Protein AF-A0A6G7SQ62-F1 (afdb_monomer)

Nearest PDB structures (foldseek):
  1rtw-assembly1_D  TM=4.855E-01  e=6.892E+00  Pyrococcus furiosus DSM 3638
  4v6b-assembly3_BC  TM=4.578E-01  e=7.269E+00  Homo sapiens

Structure (mmCIF, N/CA/C/O backbone):
data_AF-A0A6G7SQ62-F1
#
_entry.id   AF-A0A6G7SQ62-F1
#
loop_
_atom_site.group_PDB
_atom_site.id
_atom_site.type_symbol
_atom_site.label_atom_id
_atom_site.label_alt_id
_atom_site.label_comp_id
_atom_site.label_asym_id
_atom_site.label_entity_id
_atom_site.label_seq_id
_atom_site.pdbx_PDB_ins_code
_atom_site.Cartn_x
_atom_site.Cartn_y
_atom_site.Cartn_z
_atom_site.occupancy
_atom_site.B_iso_or_equiv
_atom_site.auth_seq_id
_atom_site.auth_comp_id
_atom_site.auth_asym_id
_atom_site.auth_atom_id
_atom_site.pdbx_PDB_model_num
ATOM 1 N N . MET A 1 1 ? -15.895 -22.265 -19.798 1.00 71.38 1 MET A N 1
ATOM 2 C CA . MET A 1 1 ? -16.357 -22.333 -18.396 1.00 71.38 1 MET A CA 1
ATOM 3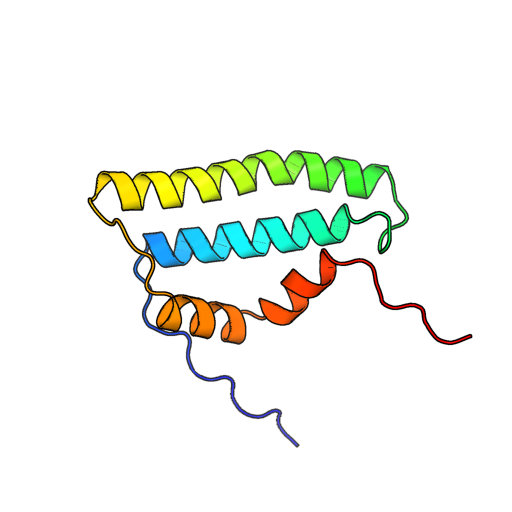 C C . MET A 1 1 ? -16.176 -20.959 -17.783 1.00 71.38 1 MET A C 1
ATOM 5 O O . MET A 1 1 ? -15.157 -20.341 -18.067 1.00 71.38 1 MET A O 1
ATOM 9 N N . LEU A 1 2 ? -17.159 -20.463 -17.030 1.00 62.72 2 LEU A N 1
ATOM 10 C CA . LEU A 1 2 ? -16.996 -19.231 -16.256 1.00 62.72 2 LEU A CA 1
ATOM 11 C C . LEU A 1 2 ? -15.936 -19.507 -15.170 1.00 62.72 2 LEU A C 1
ATOM 13 O O . LEU A 1 2 ? -15.996 -20.591 -14.580 1.00 62.72 2 LEU A O 1
ATOM 17 N N . PRO A 1 3 ? -14.951 -18.622 -14.936 1.00 65.31 3 PRO A N 1
ATOM 18 C CA . PRO A 1 3 ? -14.045 -18.794 -13.808 1.00 65.31 3 PRO A CA 1
ATOM 19 C C . PRO A 1 3 ? -14.862 -18.903 -12.509 1.00 65.31 3 PRO A C 1
ATOM 21 O O . PRO A 1 3 ? -15.922 -18.278 -12.415 1.00 65.31 3 PRO A O 1
ATOM 24 N N . PRO A 1 4 ? -14.419 -19.721 -11.538 1.00 72.38 4 PRO A N 1
ATOM 25 C CA . PRO A 1 4 ? -15.103 -19.832 -10.255 1.00 72.38 4 PRO A CA 1
ATOM 26 C C . PRO A 1 4 ? -15.257 -18.442 -9.628 1.00 72.38 4 PRO A C 1
ATOM 28 O O . PRO A 1 4 ? -14.327 -17.634 -9.690 1.00 72.38 4 PRO A O 1
ATOM 31 N N . GLU A 1 5 ? -16.431 -18.157 -9.057 1.00 71.69 5 GLU A N 1
ATOM 32 C CA . GLU A 1 5 ? -16.663 -16.895 -8.351 1.00 71.69 5 GLU A CA 1
ATOM 33 C C . GLU A 1 5 ? -15.611 -16.725 -7.253 1.00 71.69 5 GLU A C 1
ATOM 35 O O . GLU A 1 5 ? -15.380 -17.625 -6.439 1.00 71.69 5 GLU A O 1
ATOM 40 N N . LEU A 1 6 ? -14.953 -15.564 -7.249 1.00 71.44 6 LEU A N 1
ATOM 41 C CA . LEU A 1 6 ? -14.054 -15.203 -6.164 1.00 71.44 6 LEU A CA 1
ATOM 42 C C . LEU A 1 6 ? -14.872 -15.112 -4.869 1.00 71.44 6 LEU A C 1
ATOM 44 O O . LEU A 1 6 ? -15.983 -14.573 -4.889 1.00 71.44 6 LEU A O 1
ATOM 48 N N . PRO A 1 7 ? -14.342 -15.606 -3.736 1.00 79.31 7 PRO A N 1
ATOM 49 C CA . PRO A 1 7 ? -15.011 -15.413 -2.461 1.00 79.31 7 PRO A CA 1
ATOM 50 C C . PRO A 1 7 ? -15.202 -13.909 -2.209 1.00 79.31 7 PRO A C 1
ATOM 52 O O . PRO A 1 7 ? -14.355 -13.108 -2.620 1.00 79.31 7 PRO A O 1
ATOM 55 N N . PRO A 1 8 ? -16.295 -13.499 -1.543 1.00 87.81 8 PRO A N 1
ATOM 56 C CA . PRO A 1 8 ? -16.546 -12.089 -1.293 1.00 87.81 8 PRO A CA 1
ATOM 57 C C . PRO A 1 8 ? -15.417 -11.486 -0.453 1.00 87.81 8 PRO A C 1
ATOM 59 O O . PRO A 1 8 ? -14.839 -12.154 0.415 1.00 87.81 8 PRO A O 1
ATOM 62 N N . LEU A 1 9 ? -15.125 -10.205 -0.694 1.00 90.25 9 LEU A N 1
ATOM 63 C CA . LEU A 1 9 ? -14.193 -9.455 0.140 1.00 90.25 9 LEU A CA 1
ATOM 64 C C . LEU A 1 9 ? -14.704 -9.484 1.594 1.00 90.25 9 LEU A C 1
ATOM 66 O O . LEU A 1 9 ? -15.884 -9.198 1.822 1.00 90.25 9 LEU A O 1
ATOM 70 N N . PRO A 1 10 ? -13.867 -9.855 2.580 1.00 93.56 10 PRO A N 1
ATOM 71 C CA . PRO A 1 10 ? -14.291 -9.834 3.971 1.00 93.56 10 PRO A CA 1
ATOM 72 C C . PRO A 1 10 ? -14.590 -8.399 4.423 1.00 93.56 10 PRO A C 1
ATOM 74 O O . PRO A 1 10 ? -14.102 -7.433 3.839 1.00 93.56 10 PRO A O 1
ATOM 77 N N . ALA A 1 11 ? -15.372 -8.260 5.493 1.00 94.12 11 ALA A N 1
ATOM 78 C CA . ALA A 1 11 ? -15.578 -6.961 6.118 1.00 94.12 11 ALA A CA 1
ATOM 79 C C . ALA A 1 11 ? -14.248 -6.460 6.698 1.00 94.12 11 ALA A C 1
ATOM 81 O O . ALA A 1 11 ? -13.662 -7.115 7.559 1.00 94.12 11 ALA A O 1
ATOM 82 N N . LEU A 1 12 ? -13.791 -5.311 6.206 1.00 94.12 12 LEU A N 1
ATOM 83 C CA . LEU A 1 12 ? -12.603 -4.623 6.692 1.00 94.12 12 LEU A CA 1
ATOM 84 C C . LEU A 1 12 ? -13.030 -3.364 7.432 1.00 94.12 12 LEU A C 1
ATOM 86 O O . LEU A 1 12 ? -13.961 -2.665 7.018 1.00 94.12 12 LEU A O 1
ATOM 90 N N . THR A 1 13 ? -12.315 -3.034 8.501 1.00 93.31 13 THR A N 1
ATOM 91 C CA . THR A 1 13 ? -12.356 -1.665 9.008 1.00 93.31 13 THR A CA 1
ATOM 92 C C . THR A 1 13 ? -11.786 -0.714 7.954 1.00 93.31 13 THR A C 1
ATOM 94 O O . THR A 1 13 ? -11.047 -1.108 7.050 1.00 93.31 13 THR A O 1
ATOM 97 N N . ARG A 1 14 ? -12.082 0.582 8.086 1.00 92.56 14 ARG A N 1
ATOM 98 C CA . ARG A 1 14 ? -11.500 1.591 7.193 1.00 92.56 14 ARG A CA 1
ATOM 99 C C . ARG A 1 14 ? -9.965 1.569 7.209 1.00 92.56 14 ARG A C 1
ATOM 101 O O . ARG A 1 14 ? -9.360 1.687 6.152 1.00 92.56 14 ARG A O 1
ATOM 108 N N . ALA A 1 15 ? -9.356 1.402 8.385 1.00 93.94 15 ALA A N 1
ATOM 109 C CA . ALA A 1 15 ? -7.900 1.389 8.520 1.00 93.94 15 ALA A CA 1
ATOM 110 C C . ALA A 1 15 ? -7.273 0.133 7.893 1.00 93.94 15 ALA A C 1
ATOM 112 O O . ALA A 1 15 ? -6.251 0.234 7.225 1.00 93.94 15 ALA A O 1
ATOM 113 N N . GLU A 1 16 ? -7.913 -1.033 8.031 1.00 96.44 16 GLU A N 1
ATOM 114 C CA . GLU A 1 16 ? -7.484 -2.266 7.354 1.00 96.44 16 GLU A CA 1
ATOM 115 C C . GLU A 1 16 ? -7.606 -2.159 5.826 1.00 96.44 16 GLU A C 1
ATOM 117 O O . GLU A 1 16 ? -6.735 -2.645 5.107 1.00 96.44 16 GLU A O 1
ATOM 122 N N . GLY A 1 17 ? -8.659 -1.501 5.328 1.00 96.75 17 GLY A N 1
ATOM 123 C CA . GLY A 1 17 ? -8.806 -1.193 3.904 1.00 96.75 17 GLY A CA 1
ATOM 124 C C . GLY A 1 17 ? -7.678 -0.294 3.394 1.00 96.75 17 GLY A C 1
ATOM 125 O O . GLY A 1 17 ? -6.981 -0.664 2.455 1.00 96.75 17 GLY A O 1
ATOM 126 N N . GLU A 1 18 ? -7.433 0.834 4.070 1.00 97.44 18 GLU A N 1
ATOM 127 C CA . GLU A 1 18 ? -6.346 1.767 3.730 1.00 97.44 18 GLU A CA 1
ATOM 128 C C . GLU A 1 18 ? -4.962 1.091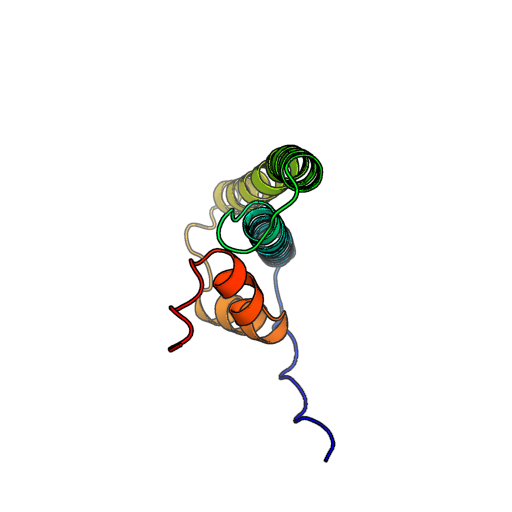 3.800 1.00 97.44 18 GLU A C 1
ATOM 130 O O . GLU A 1 18 ? -4.111 1.317 2.936 1.00 97.44 18 GLU A O 1
ATOM 135 N N . LEU A 1 19 ? -4.748 0.204 4.781 1.00 97.81 19 LEU A N 1
ATOM 136 C CA . LEU A 1 19 ? -3.542 -0.616 4.893 1.00 97.81 19 LEU A CA 1
ATOM 137 C C . LEU A 1 19 ? -3.350 -1.510 3.659 1.00 97.81 19 LEU A C 1
ATOM 139 O O . LEU A 1 19 ? -2.263 -1.527 3.081 1.00 97.81 19 LEU A O 1
ATOM 143 N N . ILE A 1 20 ? -4.384 -2.257 3.259 1.00 97.69 20 ILE A N 1
ATOM 144 C CA . ILE A 1 20 ? -4.323 -3.171 2.111 1.00 97.69 20 ILE A CA 1
ATOM 145 C C . ILE A 1 20 ? -4.130 -2.407 0.805 1.00 97.69 20 ILE A C 1
ATOM 147 O O . ILE A 1 20 ? -3.281 -2.797 0.002 1.00 97.69 20 ILE A O 1
ATOM 151 N N . ASP A 1 21 ? -4.874 -1.324 0.598 1.00 97.75 21 ASP A N 1
ATOM 152 C CA . ASP A 1 21 ? -4.793 -0.532 -0.626 1.00 97.75 21 ASP A CA 1
ATOM 153 C C . ASP A 1 21 ? -3.372 0.005 -0.821 1.00 97.75 21 ASP A C 1
ATOM 155 O O . ASP A 1 21 ? -2.747 -0.235 -1.858 1.00 97.75 21 ASP A O 1
ATOM 159 N N . HIS A 1 22 ? -2.801 0.640 0.208 1.00 98.50 22 HIS A N 1
ATOM 160 C CA . HIS A 1 22 ? -1.429 1.137 0.139 1.00 98.50 22 HIS A CA 1
ATOM 161 C C . HIS A 1 22 ? -0.392 0.018 0.032 1.00 98.50 22 HIS A C 1
ATOM 163 O O . HIS A 1 22 ? 0.599 0.177 -0.683 1.00 98.50 22 HIS A O 1
ATOM 169 N N . TYR A 1 23 ? -0.609 -1.125 0.686 1.00 98.38 23 TYR A N 1
ATOM 170 C CA . TYR A 1 23 ? 0.279 -2.279 0.566 1.00 98.38 23 TYR A CA 1
ATOM 171 C C . TYR A 1 23 ? 0.327 -2.814 -0.874 1.00 98.38 23 TYR A C 1
ATOM 173 O O . TYR A 1 23 ? 1.412 -3.011 -1.424 1.00 98.38 23 TYR A O 1
ATOM 181 N N . LEU A 1 24 ? -0.829 -2.995 -1.520 1.00 98.38 24 LEU A N 1
ATOM 182 C CA . LEU A 1 24 ? -0.906 -3.478 -2.901 1.00 98.38 24 LEU A CA 1
ATOM 183 C C . LEU A 1 24 ? -0.324 -2.464 -3.897 1.00 98.38 24 LEU A C 1
ATOM 185 O O . LEU A 1 24 ? 0.384 -2.859 -4.823 1.00 98.38 24 LEU A O 1
ATOM 189 N N . GLU A 1 25 ? -0.554 -1.164 -3.689 1.00 98.38 25 GLU A N 1
ATOM 190 C CA . GLU A 1 25 ? 0.062 -0.105 -4.499 1.00 98.38 25 GLU A CA 1
ATOM 191 C C . GLU A 1 25 ? 1.595 -0.100 -4.377 1.00 98.38 25 GLU A C 1
ATOM 193 O O . GLU A 1 25 ? 2.298 0.074 -5.376 1.00 98.38 25 GLU A O 1
ATOM 198 N N . VAL A 1 26 ? 2.128 -0.315 -3.169 1.00 98.62 26 VAL A N 1
ATOM 199 C CA . VAL A 1 26 ? 3.573 -0.464 -2.940 1.00 98.62 26 VAL A CA 1
ATOM 200 C C . VAL A 1 26 ? 4.121 -1.670 -3.707 1.00 98.62 26 VAL A C 1
ATOM 202 O O . VAL A 1 26 ? 5.139 -1.530 -4.386 1.00 98.62 26 VAL A O 1
ATOM 205 N N . LEU A 1 27 ? 3.448 -2.827 -3.659 1.00 98.06 27 LEU A N 1
ATOM 206 C CA . LEU A 1 27 ? 3.862 -4.020 -4.409 1.00 98.06 27 LEU A CA 1
ATOM 207 C C . LEU A 1 27 ? 3.888 -3.775 -5.923 1.00 98.06 27 LEU A C 1
ATOM 209 O O . LEU A 1 27 ? 4.867 -4.127 -6.581 1.00 98.06 27 LEU A O 1
ATOM 213 N N . ASP A 1 28 ? 2.864 -3.121 -6.475 1.00 97.06 28 ASP A N 1
ATOM 214 C CA . ASP A 1 28 ? 2.815 -2.793 -7.905 1.00 97.06 28 ASP A CA 1
ATOM 215 C C . ASP A 1 28 ? 3.961 -1.861 -8.322 1.00 97.06 28 ASP A C 1
ATOM 217 O O . ASP A 1 28 ? 4.565 -2.034 -9.386 1.00 97.06 28 ASP A O 1
ATOM 221 N N . LEU A 1 29 ? 4.287 -0.869 -7.489 1.00 97.75 29 LEU A N 1
ATOM 222 C CA . LEU A 1 29 ? 5.388 0.058 -7.752 1.00 97.75 29 LEU A CA 1
ATOM 223 C C . LEU A 1 29 ? 6.744 -0.640 -7.661 1.00 97.75 29 LEU A C 1
ATOM 225 O O . LEU A 1 29 ? 7.576 -0.447 -8.546 1.00 97.75 29 LEU A O 1
ATOM 229 N N . LEU A 1 30 ? 6.950 -1.494 -6.657 1.00 97.12 30 LEU A N 1
ATOM 230 C CA . LEU A 1 30 ? 8.157 -2.314 -6.551 1.00 97.12 30 LEU A CA 1
ATOM 231 C C . LEU A 1 30 ? 8.299 -3.268 -7.742 1.00 97.12 30 LEU A C 1
ATOM 233 O O . LEU A 1 30 ? 9.391 -3.384 -8.289 1.00 97.12 30 LEU A O 1
ATOM 237 N N . GLY A 1 31 ? 7.205 -3.869 -8.214 1.00 95.88 31 GLY A N 1
ATOM 238 C CA . GLY A 1 31 ? 7.200 -4.692 -9.424 1.00 95.88 31 GLY A CA 1
ATOM 239 C C . GLY A 1 31 ? 7.625 -3.928 -10.684 1.00 95.88 31 GLY A C 1
ATOM 240 O O . GLY A 1 31 ? 8.335 -4.473 -11.524 1.00 95.88 31 GLY A O 1
ATOM 241 N N . ARG A 1 32 ? 7.252 -2.646 -10.808 1.00 95.38 32 ARG A N 1
ATOM 242 C CA . ARG A 1 32 ? 7.697 -1.772 -11.914 1.00 95.38 32 ARG A CA 1
ATOM 243 C C . ARG A 1 32 ? 9.155 -1.331 -11.792 1.00 95.38 32 ARG A C 1
ATOM 245 O O . ARG A 1 32 ? 9.785 -1.057 -12.810 1.00 95.38 32 ARG A O 1
ATOM 252 N N . ILE A 1 33 ? 9.662 -1.206 -10.565 1.00 96.50 33 ILE A N 1
ATOM 253 C CA . ILE A 1 33 ? 11.064 -0.864 -10.277 1.00 96.50 33 ILE A CA 1
ATOM 254 C C . ILE A 1 33 ? 11.971 -2.084 -10.467 1.00 96.50 33 ILE A C 1
ATOM 256 O O . ILE A 1 33 ? 13.146 -1.909 -10.779 1.00 96.5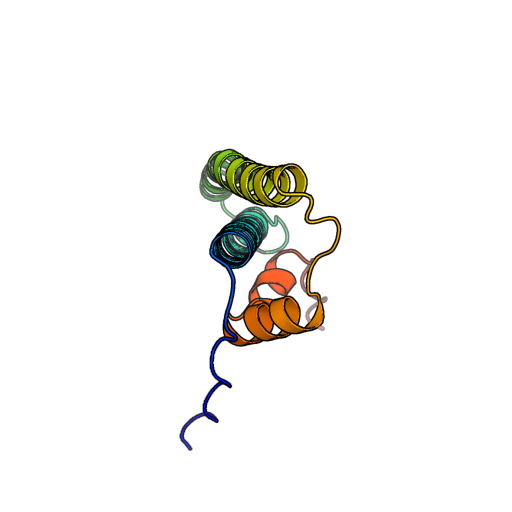0 33 ILE A O 1
ATOM 260 N N . ASN A 1 34 ? 11.435 -3.295 -10.278 1.00 95.50 34 ASN A N 1
ATOM 261 C CA . ASN A 1 34 ? 12.185 -4.543 -10.287 1.00 95.50 34 ASN A CA 1
ATOM 262 C C . ASN A 1 34 ? 13.057 -4.667 -11.557 1.00 95.50 34 ASN A C 1
ATOM 264 O O . ASN A 1 34 ? 12.523 -4.889 -12.651 1.00 95.50 34 ASN A O 1
ATOM 268 N N . PRO A 1 35 ? 14.395 -4.572 -11.427 1.00 93.31 35 PRO A N 1
ATOM 269 C CA . PRO A 1 35 ? 15.299 -4.582 -12.573 1.00 93.31 35 PRO A CA 1
ATOM 270 C C . PRO A 1 35 ? 15.340 -5.941 -13.280 1.00 93.31 35 PRO A C 1
ATOM 272 O O . PRO A 1 35 ? 15.759 -6.011 -14.428 1.00 93.31 35 PRO A O 1
ATOM 275 N N . ALA A 1 36 ? 14.880 -7.013 -12.626 1.00 93.12 36 ALA A N 1
ATOM 276 C CA . ALA A 1 36 ? 14.777 -8.338 -13.231 1.00 93.12 36 ALA A CA 1
ATOM 277 C C . ALA A 1 36 ? 13.522 -8.508 -14.109 1.00 93.12 36 ALA A C 1
ATOM 279 O O . ALA A 1 36 ? 13.390 -9.514 -14.796 1.00 93.12 36 ALA A O 1
ATOM 280 N N . ARG A 1 37 ? 12.575 -7.557 -14.073 1.00 88.19 37 ARG A N 1
ATOM 281 C CA . ARG A 1 37 ? 11.306 -7.625 -14.824 1.00 88.19 37 ARG A CA 1
ATOM 282 C C . ARG A 1 37 ? 11.063 -6.433 -15.753 1.00 88.19 37 ARG A C 1
ATOM 284 O O . ARG A 1 37 ? 10.254 -6.547 -16.670 1.00 88.19 37 ARG A O 1
ATOM 291 N N . GLY A 1 38 ? 11.720 -5.294 -15.527 1.00 79.25 38 GLY A N 1
ATOM 292 C CA . GLY A 1 38 ? 11.541 -4.066 -16.308 1.00 79.25 38 GLY A CA 1
ATOM 293 C C . GLY A 1 38 ? 12.838 -3.562 -16.945 1.00 79.25 38 GLY A C 1
ATOM 294 O O . GLY A 1 38 ? 13.910 -3.706 -16.375 1.00 79.25 38 GLY A O 1
ATOM 295 N N . GLY A 1 39 ? 12.737 -2.925 -18.120 1.00 77.69 39 GLY A N 1
ATOM 296 C CA . GLY A 1 39 ? 13.903 -2.402 -18.859 1.00 77.69 39 GLY A CA 1
ATOM 297 C C . GLY A 1 39 ? 14.027 -0.872 -18.926 1.00 77.69 39 GLY A C 1
ATOM 298 O O . GLY A 1 39 ? 15.035 -0.356 -19.401 1.00 77.69 39 GLY A O 1
ATOM 299 N N . GLY A 1 40 ? 13.013 -0.115 -18.491 1.00 92.50 40 GLY A N 1
ATOM 300 C CA . GLY A 1 40 ? 12.956 1.339 -18.689 1.00 92.50 40 GLY A CA 1
ATOM 301 C C . GLY A 1 40 ? 13.379 2.148 -17.461 1.00 92.50 40 GLY A C 1
ATOM 302 O O . GLY A 1 40 ? 12.627 2.227 -16.490 1.00 92.50 40 GLY A O 1
ATOM 303 N N . THR A 1 41 ? 14.518 2.841 -17.533 1.00 94.06 41 THR A N 1
ATOM 304 C CA . THR A 1 41 ? 15.046 3.677 -16.432 1.00 94.06 41 THR A CA 1
ATOM 305 C C . THR A 1 41 ? 14.102 4.815 -16.032 1.00 94.06 41 THR A C 1
ATOM 307 O O . THR A 1 41 ? 13.895 5.061 -14.846 1.00 94.06 41 THR A O 1
ATOM 310 N N . TYR A 1 42 ? 13.469 5.481 -17.001 1.00 95.75 42 TYR A N 1
ATOM 311 C CA . TYR A 1 42 ? 12.517 6.562 -16.728 1.00 95.75 42 TYR A CA 1
ATOM 312 C C . TYR A 1 42 ? 11.241 6.061 -16.035 1.00 95.75 42 TYR A C 1
ATOM 314 O O . TYR A 1 42 ? 10.777 6.661 -15.065 1.00 95.75 42 TYR A O 1
ATOM 322 N N . THR A 1 43 ? 10.692 4.934 -16.491 1.00 94.50 43 THR A N 1
ATOM 323 C CA . THR A 1 43 ? 9.512 4.310 -15.874 1.00 94.50 43 THR A CA 1
ATOM 324 C C . THR A 1 43 ? 9.814 3.864 -14.445 1.00 94.50 43 THR A C 1
ATOM 326 O O . THR A 1 43 ? 9.014 4.130 -13.545 1.00 94.50 43 THR A O 1
ATOM 329 N N . GLY A 1 44 ? 10.991 3.270 -14.220 1.00 96.56 44 GLY A N 1
ATOM 330 C CA . GLY A 1 44 ? 11.483 2.925 -12.885 1.00 96.56 44 GLY A CA 1
ATOM 331 C C . GLY A 1 44 ? 11.619 4.152 -11.981 1.00 96.56 44 GLY A C 1
ATOM 332 O O . GLY A 1 44 ? 11.128 4.137 -10.855 1.00 96.56 44 GLY A O 1
ATOM 333 N N . LEU A 1 45 ? 12.180 5.257 -12.489 1.00 97.62 45 LEU A N 1
ATOM 334 C CA . LEU A 1 45 ? 12.287 6.516 -11.743 1.00 97.62 45 LEU A CA 1
ATOM 335 C C . LEU A 1 45 ? 10.912 7.059 -11.328 1.00 97.62 45 LEU A C 1
ATOM 337 O O . LEU A 1 45 ? 10.718 7.436 -10.173 1.00 97.62 45 LEU A O 1
ATOM 341 N N . ARG A 1 46 ? 9.936 7.082 -12.243 1.00 97.69 46 ARG A N 1
ATOM 342 C CA . ARG A 1 46 ? 8.572 7.547 -11.935 1.00 97.69 46 ARG A CA 1
ATOM 343 C C . ARG A 1 46 ? 7.883 6.652 -10.906 1.00 97.69 46 ARG A C 1
ATOM 345 O O . ARG A 1 46 ? 7.208 7.167 -10.017 1.00 97.69 46 ARG A O 1
ATOM 352 N N . ALA A 1 47 ? 8.076 5.337 -10.997 1.00 97.88 47 ALA A N 1
ATOM 353 C CA . ALA A 1 47 ? 7.555 4.397 -10.011 1.00 97.88 47 ALA A CA 1
ATOM 354 C C . ALA A 1 47 ? 8.200 4.609 -8.629 1.00 97.88 47 ALA A C 1
ATOM 356 O O . ALA A 1 47 ? 7.485 4.692 -7.633 1.00 97.88 47 ALA A O 1
ATOM 357 N N . ALA A 1 48 ? 9.521 4.793 -8.569 1.00 97.75 48 ALA A N 1
ATOM 358 C CA . ALA A 1 48 ? 10.243 5.070 -7.327 1.00 97.75 48 ALA A CA 1
ATOM 359 C C . ALA A 1 48 ? 9.809 6.392 -6.672 1.00 97.75 48 ALA A C 1
ATOM 361 O O . ALA A 1 48 ? 9.671 6.466 -5.455 1.00 97.75 48 ALA A O 1
ATOM 362 N N . GLN A 1 49 ? 9.526 7.426 -7.467 1.00 98.31 49 GLN A N 1
ATOM 363 C CA . GLN A 1 49 ? 8.974 8.684 -6.956 1.00 98.31 49 GLN A CA 1
ATOM 364 C C . GLN A 1 49 ? 7.583 8.489 -6.337 1.00 98.31 49 GLN A C 1
ATOM 366 O O . GLN A 1 49 ? 7.322 8.981 -5.241 1.00 98.31 49 GLN A O 1
ATOM 371 N N . ALA A 1 50 ? 6.698 7.751 -7.013 1.00 98.50 50 ALA A N 1
ATOM 372 C CA . ALA A 1 50 ? 5.359 7.464 -6.499 1.00 98.50 50 ALA A CA 1
ATOM 373 C C . ALA A 1 50 ? 5.386 6.579 -5.239 1.00 98.50 50 ALA A C 1
ATOM 375 O O . ALA A 1 50 ? 4.538 6.739 -4.358 1.00 98.50 50 ALA A O 1
ATOM 376 N N . LEU A 1 51 ? 6.374 5.682 -5.130 1.00 98.50 51 LEU A N 1
ATOM 377 C CA . LEU A 1 51 ? 6.527 4.754 -4.008 1.00 98.50 51 LEU A CA 1
ATOM 378 C C . LEU A 1 51 ? 6.609 5.487 -2.670 1.00 98.50 51 LEU A C 1
ATOM 380 O O . LEU A 1 51 ? 6.008 5.034 -1.702 1.00 98.50 51 LEU A O 1
ATOM 384 N N . VAL A 1 52 ? 7.279 6.640 -2.622 1.00 98.38 52 VAL A N 1
ATOM 385 C CA . VAL A 1 52 ? 7.422 7.436 -1.394 1.00 98.38 52 VAL A CA 1
ATOM 386 C C . VAL A 1 52 ? 6.057 7.814 -0.816 1.00 98.38 52 VAL A C 1
ATOM 388 O O . VAL A 1 52 ? 5.817 7.634 0.376 1.00 98.38 52 VAL A O 1
ATOM 391 N N . THR A 1 53 ? 5.135 8.284 -1.658 1.00 98.31 53 THR A N 1
ATOM 392 C CA . THR A 1 53 ? 3.786 8.667 -1.222 1.00 98.31 53 THR A CA 1
ATOM 393 C C . THR A 1 53 ? 2.986 7.460 -0.741 1.00 98.31 53 THR A C 1
ATOM 395 O O . THR A 1 53 ? 2.288 7.553 0.265 1.00 98.31 53 THR A O 1
ATOM 398 N N . LYS A 1 54 ? 3.095 6.316 -1.426 1.00 98.50 54 LYS A N 1
ATOM 399 C CA . LYS A 1 54 ? 2.338 5.109 -1.055 1.00 98.50 54 LYS A CA 1
ATOM 400 C C . LYS A 1 54 ? 2.881 4.449 0.209 1.00 98.50 54 LYS A C 1
ATOM 402 O O . LYS A 1 54 ? 2.104 4.048 1.068 1.00 98.50 54 LYS A O 1
ATOM 407 N N . ALA A 1 55 ? 4.200 4.439 0.383 1.00 98.69 55 ALA A N 1
ATOM 408 C CA . ALA A 1 55 ? 4.841 4.002 1.617 1.00 98.69 55 ALA A CA 1
ATOM 409 C C . ALA A 1 55 ? 4.480 4.909 2.807 1.00 98.69 55 ALA A C 1
ATOM 411 O O . ALA A 1 55 ? 4.266 4.411 3.911 1.00 98.69 55 ALA A O 1
ATOM 412 N N . ALA A 1 56 ? 4.364 6.225 2.591 1.00 98.75 56 ALA A N 1
ATOM 413 C CA . ALA A 1 56 ? 3.883 7.146 3.620 1.00 98.75 56 ALA A CA 1
ATOM 414 C C . ALA A 1 56 ? 2.429 6.844 4.019 1.00 98.75 56 ALA A C 1
ATOM 416 O O . ALA A 1 56 ? 2.156 6.722 5.207 1.00 98.75 56 ALA A O 1
ATOM 417 N N . GLY A 1 57 ? 1.532 6.628 3.050 1.00 98.44 57 GLY A N 1
ATOM 418 C CA . GLY A 1 57 ? 0.149 6.219 3.327 1.00 98.44 57 GLY A CA 1
ATOM 419 C C . GLY A 1 57 ? 0.061 4.898 4.100 1.00 98.44 57 GLY A C 1
ATOM 420 O O . GLY A 1 57 ? -0.674 4.800 5.078 1.00 98.44 57 GLY A O 1
ATOM 421 N N . LEU A 1 58 ? 0.880 3.905 3.731 1.00 98.38 58 LEU A N 1
ATOM 422 C CA . LEU A 1 58 ? 0.974 2.630 4.450 1.00 98.38 58 LEU A CA 1
ATOM 423 C C . LEU A 1 58 ? 1.392 2.824 5.917 1.00 98.38 58 LEU A C 1
ATOM 425 O O . LEU A 1 58 ? 0.778 2.264 6.825 1.00 98.38 58 LEU A O 1
ATOM 429 N N . ARG A 1 59 ? 2.430 3.637 6.153 1.00 98.38 59 ARG A N 1
ATOM 430 C CA . ARG A 1 59 ? 2.873 4.010 7.503 1.00 98.38 59 ARG A CA 1
ATOM 431 C C . ARG A 1 59 ? 1.754 4.711 8.271 1.00 98.38 59 ARG A C 1
ATOM 433 O O . ARG A 1 59 ? 1.558 4.408 9.442 1.00 98.38 59 ARG A O 1
ATOM 440 N N . ASP A 1 60 ? 1.046 5.640 7.638 1.00 98.06 60 ASP A N 1
ATOM 441 C CA . ASP A 1 60 ? 0.016 6.448 8.293 1.00 98.06 60 ASP A CA 1
ATOM 442 C C . ASP A 1 60 ? -1.205 5.604 8.687 1.00 98.06 60 ASP A C 1
ATOM 444 O O . ASP A 1 60 ? -1.731 5.778 9.787 1.00 98.06 60 ASP A O 1
ATOM 448 N N . ALA A 1 61 ? -1.588 4.621 7.864 1.00 97.62 61 ALA A N 1
ATOM 449 C CA . ALA A 1 61 ? -2.610 3.634 8.213 1.00 97.62 61 ALA A CA 1
ATOM 450 C C . ALA A 1 61 ? -2.202 2.815 9.453 1.00 97.62 61 ALA A C 1
ATOM 452 O O . ALA A 1 61 ? -2.965 2.724 10.416 1.00 97.62 61 ALA A O 1
ATOM 453 N N . LEU A 1 62 ? -0.968 2.295 9.485 1.00 97.56 62 LEU A N 1
ATOM 454 C CA . LEU A 1 62 ? -0.440 1.566 10.648 1.00 97.56 62 LEU A CA 1
ATOM 455 C C . LEU A 1 62 ? -0.352 2.449 11.899 1.00 97.56 62 LEU A C 1
ATOM 457 O O . LEU A 1 62 ? -0.692 2.006 12.996 1.00 97.56 62 LEU A O 1
ATOM 461 N N . ALA A 1 63 ? 0.073 3.703 11.748 1.00 97.38 63 ALA A N 1
ATOM 462 C CA . ALA A 1 63 ? 0.141 4.656 12.84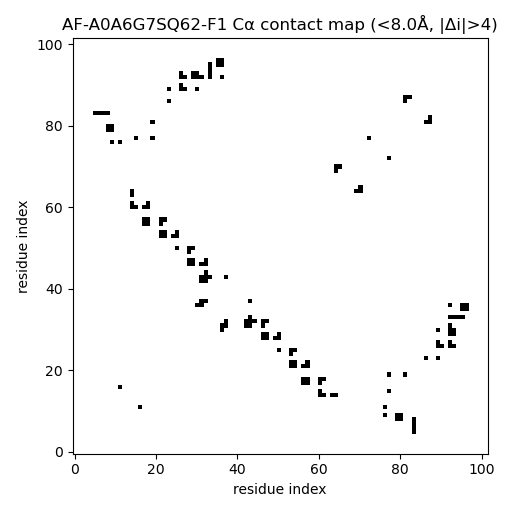9 1.00 97.38 63 ALA A CA 1
ATOM 463 C C . ALA A 1 63 ? -1.254 4.964 13.411 1.00 97.38 63 ALA A C 1
ATOM 465 O O . ALA A 1 63 ? -1.417 5.048 14.626 1.00 97.38 63 ALA A O 1
ATOM 466 N N . LEU A 1 64 ? -2.271 5.092 12.553 1.00 96.62 64 LEU A N 1
ATOM 467 C CA . LEU A 1 64 ? -3.655 5.288 12.980 1.00 96.62 64 LEU A CA 1
ATOM 468 C C . LEU A 1 64 ? -4.172 4.102 13.801 1.00 96.62 64 LEU A C 1
ATOM 470 O O . LEU A 1 64 ? -4.765 4.321 14.857 1.00 96.62 64 LEU A O 1
ATOM 474 N N . MET A 1 65 ? -3.934 2.872 13.335 1.00 95.94 65 MET A N 1
ATOM 475 C CA . MET A 1 65 ? -4.293 1.648 14.064 1.00 95.94 65 MET A CA 1
ATOM 476 C C . MET A 1 65 ? -3.602 1.623 15.434 1.00 95.94 65 MET A C 1
ATOM 478 O O . MET A 1 65 ? -4.259 1.521 16.470 1.00 95.94 65 MET A O 1
ATOM 482 N N . HIS A 1 66 ? -2.286 1.851 15.456 1.00 96.75 66 HIS A N 1
ATOM 483 C CA . HIS A 1 66 ? -1.507 1.879 16.691 1.00 96.75 66 HIS A CA 1
ATOM 484 C C . HIS A 1 66 ? -2.006 2.942 17.683 1.00 96.75 66 HIS A C 1
ATOM 486 O O . HIS A 1 66 ? -2.192 2.654 18.863 1.00 96.75 66 HIS A O 1
ATOM 492 N N . ASN A 1 67 ? -2.298 4.156 17.206 1.00 96.44 67 ASN A N 1
ATOM 493 C CA . ASN A 1 67 ? -2.807 5.251 18.036 1.00 96.44 67 ASN A CA 1
ATOM 494 C C . ASN A 1 67 ? -4.198 4.965 18.626 1.00 96.44 67 ASN A C 1
ATOM 496 O O . ASN A 1 67 ? -4.563 5.555 19.641 1.00 96.44 67 ASN A O 1
ATOM 500 N N . ARG A 1 68 ? -4.977 4.064 18.015 1.00 95.50 68 ARG A N 1
ATOM 501 C CA . ARG A 1 68 ? -6.255 3.572 18.558 1.00 95.50 68 ARG A CA 1
ATOM 502 C C . ARG A 1 68 ? -6.087 2.443 19.577 1.00 95.50 68 ARG A C 1
ATOM 504 O O . ARG A 1 68 ? -7.080 1.992 20.139 1.00 95.50 68 ARG A O 1
ATOM 511 N N . GLY A 1 69 ? -4.854 2.008 19.831 1.00 95.69 69 GLY A N 1
ATOM 512 C CA . GLY A 1 69 ? -4.547 0.880 20.706 1.00 95.69 69 GLY A CA 1
ATOM 513 C C . GLY A 1 69 ? -4.646 -0.480 20.013 1.00 95.69 69 GLY A C 1
ATOM 514 O O . GLY A 1 69 ? -4.593 -1.502 20.692 1.00 95.69 69 GLY A O 1
ATOM 515 N N . GLU A 1 70 ? -4.777 -0.521 18.683 1.00 94.00 70 GLU A N 1
ATOM 516 C CA . GLU A 1 70 ? -4.724 -1.770 17.923 1.00 94.00 70 GLU A CA 1
ATOM 517 C C . GLU A 1 70 ? -3.259 -2.238 17.860 1.00 94.00 70 GLU A C 1
ATOM 519 O O . GLU A 1 70 ? -2.412 -1.613 17.218 1.00 94.00 70 GLU A O 1
ATOM 524 N N . SER A 1 71 ? -2.934 -3.319 18.575 1.00 89.19 71 SER A N 1
ATOM 525 C CA . SER A 1 71 ? -1.568 -3.863 18.655 1.00 89.19 71 SER A CA 1
ATOM 526 C C . SER A 1 71 ? -1.319 -5.049 17.725 1.00 89.19 71 SER A C 1
ATOM 528 O O . SER A 1 71 ? -0.172 -5.454 17.542 1.00 89.19 71 SER A O 1
ATOM 530 N N . GLU A 1 72 ? -2.376 -5.621 17.152 1.00 90.75 72 GLU A N 1
ATOM 531 C CA . GLU A 1 72 ? -2.313 -6.811 16.309 1.00 90.75 72 GLU A CA 1
ATOM 532 C C . GLU A 1 72 ? -3.128 -6.624 15.030 1.00 90.75 72 GLU A C 1
ATOM 534 O O . GLU A 1 72 ? -4.149 -5.942 15.009 1.00 90.75 72 GLU A O 1
ATOM 539 N N . LEU A 1 73 ? -2.673 -7.268 13.956 1.00 92.06 73 LEU A N 1
ATOM 540 C CA . LEU A 1 73 ? -3.395 -7.338 12.691 1.00 92.06 73 LEU A CA 1
ATOM 541 C C . LEU A 1 73 ? -4.215 -8.630 12.633 1.00 92.06 73 LEU A C 1
ATOM 543 O O . LEU A 1 73 ? -3.678 -9.710 12.900 1.00 92.06 73 LEU A O 1
ATOM 547 N N . HIS A 1 74 ? -5.470 -8.552 12.179 1.00 92.81 74 HIS A N 1
ATOM 548 C CA . HIS A 1 74 ? -6.318 -9.722 11.922 1.00 92.81 74 HIS A CA 1
ATOM 549 C C . HIS A 1 74 ? -5.820 -10.518 10.706 1.00 92.81 74 HIS A C 1
ATOM 551 O O . HIS A 1 74 ? -6.376 -10.453 9.606 1.00 92.81 74 HIS A O 1
ATOM 557 N N . ARG A 1 75 ? -4.738 -11.281 10.895 1.00 93.31 75 ARG A N 1
ATOM 558 C CA . ARG A 1 75 ? -3.979 -11.934 9.820 1.00 93.31 75 ARG A CA 1
ATOM 559 C C . ARG A 1 75 ? -4.852 -12.775 8.894 1.00 93.31 75 ARG A C 1
ATOM 561 O O . ARG A 1 75 ? -4.660 -12.720 7.682 1.00 93.31 75 ARG A O 1
ATOM 568 N N . GLU A 1 76 ? -5.801 -13.535 9.430 1.00 94.06 76 GLU A N 1
ATOM 569 C CA . GLU A 1 76 ? -6.686 -14.386 8.625 1.00 94.06 76 GLU A CA 1
ATOM 570 C C . GLU A 1 76 ? -7.579 -13.566 7.683 1.00 94.06 76 GLU A C 1
ATOM 572 O O . GLU A 1 76 ? -7.648 -13.856 6.484 1.00 94.06 76 GLU A O 1
ATOM 577 N N . THR A 1 77 ? -8.205 -12.508 8.204 1.00 95.06 77 THR A N 1
ATOM 578 C CA . THR A 1 77 ? -9.050 -11.580 7.441 1.00 95.06 77 THR A CA 1
ATOM 579 C C . THR A 1 77 ? -8.243 -10.877 6.356 1.00 95.06 77 THR A C 1
ATOM 581 O O . THR A 1 77 ? -8.627 -10.908 5.185 1.00 95.06 77 THR A O 1
ATOM 584 N N . LEU A 1 78 ? -7.087 -10.314 6.717 1.00 96.12 78 LEU A N 1
ATOM 585 C CA . LEU A 1 78 ? -6.222 -9.602 5.776 1.00 96.12 78 LEU A CA 1
ATOM 586 C C . LEU A 1 78 ? -5.665 -10.535 4.696 1.00 96.12 78 LEU A C 1
ATOM 588 O O . LEU A 1 78 ? -5.629 -10.166 3.528 1.00 96.12 78 LEU A O 1
ATOM 592 N N . THR A 1 79 ? -5.302 -11.772 5.044 1.00 95.56 79 THR A N 1
ATOM 593 C CA . THR A 1 79 ? -4.846 -12.773 4.064 1.00 95.56 79 THR A CA 1
ATOM 594 C C . THR A 1 79 ? -5.949 -13.101 3.060 1.00 95.56 79 THR A C 1
ATOM 596 O O . THR A 1 79 ? -5.695 -13.187 1.859 1.00 95.56 79 THR A O 1
ATOM 599 N N . ARG A 1 80 ? -7.194 -13.267 3.526 1.00 95.00 80 ARG A N 1
ATOM 600 C CA . ARG A 1 80 ? -8.336 -13.515 2.637 1.00 95.00 80 ARG A CA 1
ATOM 601 C C . ARG A 1 80 ? -8.594 -12.322 1.719 1.00 95.00 80 ARG A C 1
ATOM 603 O O . ARG A 1 80 ? -8.792 -12.525 0.526 1.00 95.00 80 ARG A O 1
ATOM 610 N N . ALA A 1 81 ? -8.539 -11.105 2.254 1.00 96.62 81 ALA A N 1
ATOM 611 C CA . ALA A 1 81 ? -8.675 -9.889 1.463 1.00 96.62 81 ALA A CA 1
ATOM 612 C C . ALA A 1 81 ? -7.574 -9.773 0.397 1.00 96.62 81 ALA A C 1
ATOM 614 O O . ALA A 1 81 ? -7.884 -9.556 -0.769 1.00 96.62 81 ALA A O 1
ATOM 615 N N . LEU A 1 82 ? -6.309 -10.018 0.757 1.00 96.50 82 LEU A N 1
ATOM 616 C CA . LEU A 1 82 ? -5.195 -10.021 -0.195 1.00 96.50 82 LEU A CA 1
ATOM 617 C C . LEU A 1 82 ? -5.402 -11.044 -1.315 1.00 96.50 82 LEU A C 1
ATOM 619 O O . LEU A 1 82 ? -5.180 -10.711 -2.471 1.00 96.50 82 LEU A O 1
ATOM 623 N N . ARG A 1 83 ? -5.875 -12.259 -1.016 1.00 94.19 83 ARG A N 1
ATOM 624 C CA . ARG A 1 83 ? -6.178 -13.264 -2.051 1.00 94.19 83 ARG A CA 1
ATOM 625 C C . ARG A 1 83 ? -7.273 -12.810 -3.012 1.00 94.19 83 ARG A C 1
ATOM 627 O O . ARG A 1 83 ? -7.121 -12.966 -4.217 1.00 94.19 83 ARG A O 1
ATOM 634 N N . VAL A 1 84 ? -8.348 -12.221 -2.488 1.00 95.38 84 VAL A N 1
ATOM 635 C CA . VAL A 1 84 ? -9.449 -11.680 -3.306 1.00 95.38 84 VAL A CA 1
ATOM 636 C C . VAL A 1 84 ? -8.977 -10.515 -4.182 1.00 95.38 84 VAL A C 1
A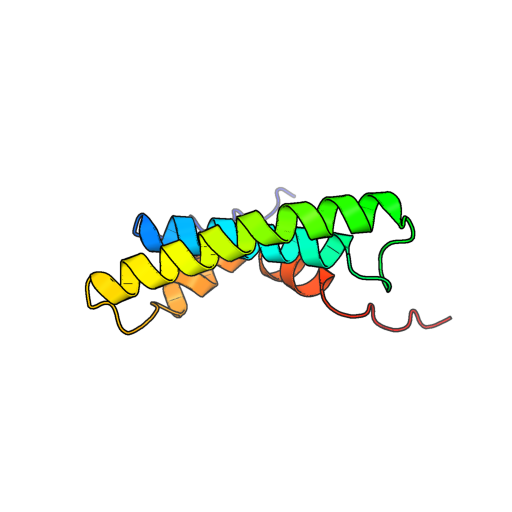TOM 638 O O . VAL A 1 84 ? -9.418 -10.383 -5.319 1.00 95.38 84 VAL A O 1
ATOM 641 N N . LEU A 1 85 ? -8.053 -9.694 -3.678 1.00 95.06 85 LEU A N 1
ATOM 642 C CA . LEU A 1 85 ? -7.528 -8.499 -4.351 1.00 95.06 85 LEU A CA 1
ATOM 643 C C . LEU A 1 85 ? -6.269 -8.759 -5.194 1.00 95.06 85 LEU A C 1
ATOM 645 O O . LEU A 1 85 ? -5.564 -7.819 -5.584 1.00 95.06 85 LEU A O 1
ATOM 649 N N . ASP A 1 86 ? -6.011 -10.030 -5.50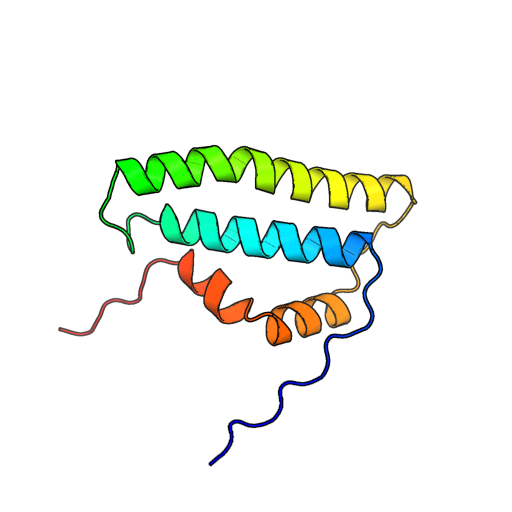5 1.00 92.62 86 ASP A N 1
ATOM 650 C CA . ASP A 1 86 ? -4.912 -10.476 -6.360 1.00 92.62 86 ASP A CA 1
ATOM 651 C C . ASP A 1 86 ? -3.512 -10.138 -5.803 1.00 92.62 86 ASP A C 1
ATOM 653 O O . ASP A 1 86 ? -2.556 -9.837 -6.522 1.00 92.62 86 ASP A O 1
ATOM 657 N N . GLY A 1 87 ? -3.391 -10.161 -4.476 1.00 94.06 87 GLY A N 1
ATOM 658 C CA . GLY A 1 87 ? -2.166 -9.868 -3.738 1.00 94.06 87 GLY A CA 1
ATOM 659 C C . GLY A 1 87 ? -1.060 -10.896 -3.966 1.00 94.06 87 GLY A C 1
ATOM 660 O O . GLY A 1 87 ? 0.107 -10.517 -3.992 1.00 94.06 87 GLY A O 1
ATOM 661 N N . GLU A 1 88 ? -1.401 -12.167 -4.203 1.00 93.25 88 GLU A N 1
ATOM 662 C CA . GLU A 1 88 ? -0.411 -13.214 -4.507 1.00 93.25 88 GLU A CA 1
ATOM 663 C C . GLU A 1 88 ? 0.323 -12.914 -5.823 1.00 93.25 88 GLU A C 1
ATOM 665 O O . GLU A 1 88 ? 1.556 -12.909 -5.858 1.00 93.25 88 GLU A O 1
ATOM 670 N N . ARG A 1 89 ? -0.416 -12.549 -6.884 1.00 93.56 89 ARG A N 1
ATOM 671 C CA . ARG A 1 89 ? 0.176 -12.144 -8.167 1.00 93.56 89 ARG A CA 1
ATOM 672 C C . ARG A 1 89 ? 1.079 -10.926 -8.001 1.00 93.56 89 ARG A C 1
ATOM 674 O O . ARG A 1 89 ? 2.199 -10.927 -8.508 1.00 93.56 89 ARG A O 1
ATOM 681 N N . ARG A 1 90 ? 0.608 -9.887 -7.299 1.00 95.50 90 ARG A N 1
ATOM 682 C CA . ARG A 1 90 ? 1.368 -8.636 -7.112 1.00 95.50 90 ARG A CA 1
ATOM 683 C C . ARG A 1 90 ? 2.625 -8.842 -6.272 1.00 95.50 90 ARG A C 1
ATOM 685 O O . ARG A 1 90 ? 3.672 -8.303 -6.618 1.00 95.50 90 ARG A O 1
ATOM 692 N N . ALA A 1 91 ? 2.561 -9.664 -5.225 1.00 96.00 91 ALA A N 1
ATOM 693 C CA . ALA A 1 91 ? 3.729 -10.007 -4.417 1.00 96.00 91 ALA A CA 1
ATOM 694 C C . ALA A 1 91 ? 4.801 -10.739 -5.246 1.00 96.00 91 ALA A C 1
ATOM 696 O O . ALA A 1 91 ? 5.991 -10.454 -5.105 1.00 96.00 91 ALA A O 1
ATOM 697 N N . GLY A 1 92 ? 4.388 -11.604 -6.180 1.00 94.88 92 GLY A N 1
ATOM 698 C CA . GLY A 1 92 ? 5.292 -12.280 -7.116 1.00 94.88 92 GLY A CA 1
ATOM 699 C C . GLY A 1 92 ? 6.019 -11.348 -8.098 1.00 94.88 92 GLY A C 1
ATOM 700 O O . GLY A 1 92 ? 7.061 -11.718 -8.641 1.00 94.88 92 GLY A O 1
ATOM 701 N N . LEU A 1 93 ? 5.532 -10.121 -8.321 1.00 92.75 93 LEU A N 1
ATOM 702 C CA . LEU A 1 93 ? 6.215 -9.141 -9.17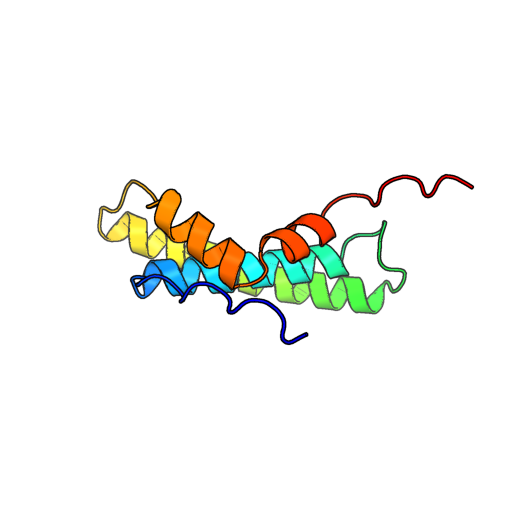9 1.00 92.75 93 LEU A CA 1
ATOM 703 C C . LEU A 1 93 ? 7.492 -8.586 -8.539 1.00 92.75 93 LEU A C 1
ATOM 705 O O . LEU A 1 93 ? 8.366 -8.092 -9.248 1.00 92.75 93 LEU A O 1
ATOM 709 N N . VAL A 1 94 ? 7.617 -8.654 -7.214 1.00 95.69 94 VAL A N 1
ATOM 710 C CA . VAL A 1 94 ? 8.782 -8.124 -6.490 1.00 95.69 94 VAL A CA 1
ATOM 711 C C . VAL A 1 94 ? 9.949 -9.113 -6.505 1.00 95.69 94 VAL A C 1
ATOM 713 O O . VAL A 1 94 ? 11.103 -8.713 -6.373 1.00 95.69 94 VAL A O 1
ATOM 716 N N . THR A 1 95 ? 9.676 -10.403 -6.702 1.00 94.56 95 THR A N 1
ATOM 717 C CA . THR A 1 95 ? 10.720 -11.427 -6.746 1.00 94.56 95 THR A CA 1
ATOM 718 C C . THR A 1 95 ? 11.440 -11.431 -8.094 1.00 94.56 95 THR A C 1
ATOM 720 O O . THR A 1 95 ? 10.893 -11.019 -9.126 1.00 94.56 95 THR A O 1
ATOM 723 N N . VAL A 1 96 ? 12.675 -11.933 -8.090 1.00 92.88 96 VAL A N 1
ATOM 724 C CA . VAL A 1 96 ? 13.383 -12.298 -9.322 1.00 92.88 96 VAL A CA 1
ATOM 725 C C . VAL A 1 96 ? 12.575 -13.413 -10.006 1.00 92.88 96 VAL A C 1
ATOM 727 O O . VAL A 1 96 ? 12.126 -14.330 -9.307 1.00 92.88 96 VAL A O 1
ATOM 730 N N . PRO A 1 97 ? 12.297 -13.320 -11.320 1.00 88.38 97 PRO A N 1
ATOM 731 C CA . PRO A 1 97 ? 11.696 -14.423 -12.060 1.00 88.38 97 PRO A CA 1
ATOM 732 C C . PRO A 1 97 ? 12.549 -15.693 -11.918 1.00 88.38 97 PRO A C 1
ATOM 734 O O . PRO A 1 97 ? 13.769 -15.572 -11.82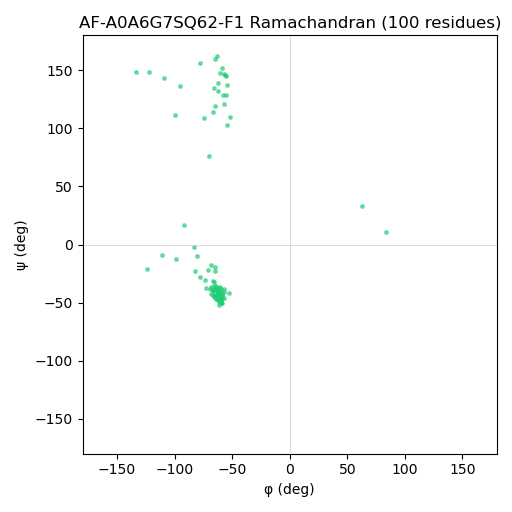0 1.00 88.38 97 PRO A O 1
ATOM 737 N N . PRO A 1 98 ? 11.944 -16.892 -11.885 1.00 86.94 98 PRO A N 1
ATOM 738 C CA . PRO A 1 98 ? 12.724 -18.120 -12.004 1.00 86.94 98 PRO A CA 1
ATOM 739 C C . PRO A 1 98 ? 13.489 -18.111 -13.332 1.00 86.94 98 PRO A C 1
ATOM 741 O O . PRO A 1 98 ? 13.024 -17.497 -14.296 1.00 86.94 98 PRO A O 1
ATOM 744 N N . ASP A 1 99 ? 14.632 -18.794 -13.377 1.00 84.06 99 ASP A N 1
ATOM 745 C CA . ASP A 1 99 ? 15.313 -19.055 -14.642 1.00 84.06 99 ASP A CA 1
ATOM 746 C C . ASP A 1 99 ? 14.322 -19.791 -15.555 1.00 84.06 99 ASP A C 1
ATOM 748 O O . ASP A 1 99 ? 13.761 -20.824 -15.183 1.00 84.06 99 ASP A O 1
ATOM 752 N N . GLU A 1 100 ? 14.027 -19.216 -16.719 1.00 74.81 100 GLU A N 1
ATOM 753 C CA . GLU A 1 100 ? 13.360 -19.972 -17.772 1.00 74.81 100 GLU A CA 1
ATOM 754 C C . GLU A 1 100 ? 14.379 -21.027 -18.208 1.00 74.81 100 GLU A C 1
ATOM 756 O O . GLU A 1 100 ? 15.453 -20.661 -18.682 1.00 74.81 100 GLU A O 1
ATOM 761 N N . ASP A 1 101 ? 14.103 -22.314 -17.973 1.00 54.12 101 ASP A N 1
ATOM 762 C CA . ASP A 1 101 ? 14.924 -23.401 -18.511 1.00 54.12 101 ASP A CA 1
ATOM 763 C C . ASP A 1 101 ? 15.010 -23.213 -20.041 1.00 54.12 101 ASP A C 1
ATOM 765 O O . ASP A 1 101 ? 14.034 -23.458 -20.757 1.00 54.12 101 ASP A O 1
ATOM 769 N N . VAL A 1 102 ? 16.150 -22.701 -20.524 1.00 50.00 102 VAL A N 1
ATOM 770 C CA . VAL A 1 102 ? 16.496 -22.562 -21.951 1.00 50.00 102 VAL A CA 1
ATOM 771 C C . VAL A 1 102 ? 17.021 -23.884 -22.487 1.00 50.00 102 VAL A C 1
ATOM 773 O O . VAL A 1 102 ? 17.946 -24.448 -21.858 1.00 50.00 102 VAL A O 1
#

Radius of gyration: 16.06 Å; Cα contacts (8 Å, |Δi|>4): 88; chains: 1; bounding box: 34×32×43 Å

Mean predicted aligned error: 4.82 Å

Sequence (102 aa):
MLPPELPPLPALTRAEGELIDHYLEVLDLLGRINPARGGGTYTGLRAAQALVTKAAGLRDALALMHNRGESELHRETLTRALRVLDGERRAGLVTVPPDEDV

Foldseek 3Di:
DPPPDQDDQDDDDPLLVLLLVLVLLLLQLLLQLQVLRHDDPVSNVVSVVVNVVSVVSNVVSVVVCVVVVNPDDPVVNSVSNCVSVVVVVSNVSNDRDPPPPD

Secondary structure (DSSP, 8-state):
-PPPPPPPPPP--HHHHHHHHHHHHHHHHHHHH-TTT---HHHHHHHHHHHHHHHHHHHHHHHHHHHTT--S--HHHHHHHHHHTTHHHHHHTTSPPPP---

pLDDT: mean 92.25, std 9.4, range [50.0, 98.75]

Solvent-accessible surface area (backbone atoms only — not comparable to full-atom values): 5866 Å² total; per-residue (Å²): 130,82,76,80,80,73,70,77,74,62,95,64,56,71,54,57,46,47,31,49,54,24,49,54,53,36,32,50,28,44,23,51,45,25,70,79,76,41,90,54,67,67,60,22,5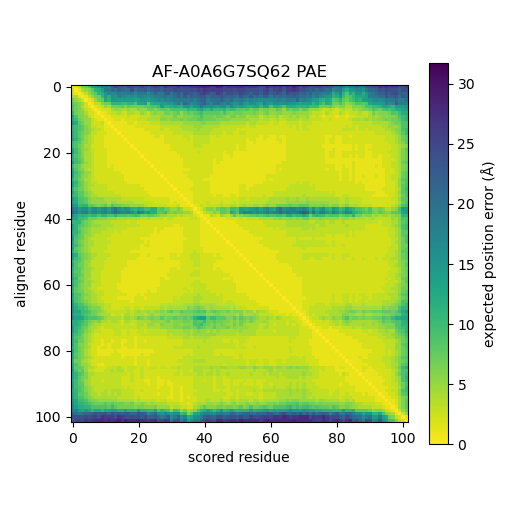1,55,28,57,60,52,36,56,59,31,51,48,48,28,50,51,26,52,48,52,41,44,75,73,66,47,88,76,76,65,57,70,59,54,52,51,35,34,57,64,69,48,37,65,66,36,54,57,40,57,50,74,71,77,81,76,90,124